Protein 4O1R (pdb70)

Sequence (142 aa):
SGGGGALAGDSLVTLVDSGLQVPIKELVGKSGFAVWALNEATMQLEKAIVSNAFSTGIKPLFTLTTRLLGRKIRATGNHKFLTINGWKRLDELTPKEHLALPRNSGSDIYWDEIVSITYSGEEEVFDLTVPGLHNFVANNIIVHHN

InterPro domains:
  IPR003586 Hint domain C-terminal [SM00305] (778-823)
  IPR003587 Hint domain N-terminal [SM00306] (387-485)
  IPR004042 Intein DOD homing endonuclease, central region [PS50819] (502-651)
  IPR004860 Homing endonuclease, LAGLIDADG domain [PF14528] (602-683)
  IPR006141 Intein N-terminal splicing region [PS50817] (389-465)
  IPR006141 Intein N-terminal splicing region [TIGR01445] (389-465)
  IPR006142 Intein [PR00379] (452-465)
  IPR006142 Intein [PR00379] (499-511)
  IPR006142 Intein [PR00379] (605-617)
  IPR006142 Intein [PR00379] (638-653)
  IPR006142 Intein [PR00379] (794-811)
  IPR006142 Intein [PR00379] (812-821)
  IPR007692 DNA helicase, DnaB type [TIGR00665] (15-875)
  IPR007693 DNA helicase, DnaB-like, N-terminal [PF00772] (16-117)
  IPR007694 DNA helicase, DnaB-like, C-terminal [PF03796] (190-394)
  IPR007694 DNA helicase, DnaB-like, C-terminal [PF03796] (818-873)
  IPR007694 DNA helicase, DnaB-like, C-terminal [PS51199] (184-388)
  IPR007694 DNA helicase, DnaB-like, C-terminal [PS51199] (818-876)
  IPR007694 DNA helicase, DnaB-like, C-terminal [cd00984] (190-388)
  IPR016136 DNA helicase DnaB, N-terminal/DNA primase DnaG, C-terminal [G3DSA:1.10.860.10] (11-169)

Solvent-accessible surface area: 6867 Å² total; per-residue (Å²): 117,46,3,4,0,1,6,90,1,65,0,39,40,21,142,82,42,110,115,13,27,0,94,108,12,68,67,122,71,59,36,26,0,76,0,1,28,86,100,76,58,59,24,66,132,8,94,0,52,72,2,46,45,44,30,125,84,60,0,55,22,0,25,2,141,124,49,29,114,2,49,0,10,10,54,1,88,0,6,5,125,130,29,54,65,98,2,70,111,17,74,110,144,29,69,0,0,0,5,123,140,94,68,43,67,21,27,74,3,26,1,82,45,58,77,121,42,23,112,70,82,0,15,4,0,48,0,72,62,51,85,2,0,16,0,45,63,0,0,0,42,44

Nearest PDB structures (foldseek):
  4o1r-assembly1_A  TM=1.007E+00  e=1.111E-26  Nostoc punctiforme PCC 73102
  6fre-assembly1_A  TM=9.734E-01  e=2.935E-19  Synechocystis sp. PCC 6803 substr. Kazusa
  3ifj-assembly1_A  TM=9.290E-01  e=5.034E-11  Mycobacterium tuberculosis
  2in9-assembly1_A  TM=9.333E-01  e=6.482E-11  Mycobacterium tuberculosis
  3igd-assembly1_A-2  TM=9.312E-01  e=2.074E-10  Mycobacterium tuberculosis

CATH classification: 2.170.16.10

B-factor: mean 22.41, std 13.01, range [10.02, 100.64]

Foldseek 3Di:
DQWFFDQQWWWAFPPVRDTDRLVVCAPPFQTWTWAADPVVQWIDTFTWGGKDWPFKAWWKWWAWPVGQITIIHQRWWFAFPVGIDGNVPDDFQGWTWFDDPDGTHTDTTGIHDIGTDGMDTTMDIAGPPRQWGAISRGIIGD

Organism: Nostoc punctiforme (strain ATCC 29133 / PCC 73102) (NCBI:txid63737)

Radius of gyration: 13.69 Å; Cα contacts (8 Å, |Δi|>4): 403; chains: 1; bounding box: 33×34×32 Å

Secondary structure (DSSP, 8-state):
----EETT-EEE-TTT--EEEGGGGTT--SEEEEEEETTTTEEEEEEE-EEEEEEEEEEEEEEETT--EEEE-TT-EEEETTEEEEGGG--TT-EEEEE-SSSS-EEEEEEEEEEEEEEEEEEEEE-TTTSEEEETTEEEE-

Structure (mmCIF, N/CA/C/O backbone):
data_4O1R
#
_entry.id   4O1R
#
_cell.length_a   61.054
_cell.length_b   61.054
_cell.length_c   122.179
_cell.angle_alpha   90.00
_cell.angle_beta   90.00
_cell.angle_gamma   90.00
#
_symmetry.space_group_name_H-M   'P 43 2 2'
#
loop_
_entity.id
_entity.type
_entity.pdbx_description
1 polymer 'Replicative DNA helicase'
2 non-polymer 'SODIUM ION'
3 non-polymer 'CHLORIDE ION'
4 non-polymer GLYCEROL
5 water water
#
loop_
_atom_site.group_PDB
_atom_site.id
_atom_site.type_symbol
_atom_site.label_atom_id
_atom_site.label_alt_id
_atom_site.label_comp_id
_atom_site.label_asym_id
_atom_site.label_entity_id
_atom_site.label_seq_id
_atom_site.pdbx_PDB_ins_code
_atom_site.Cartn_x
_atom_site.Cartn_y
_atom_site.Cartn_z
_atom_site.occupancy
_atom_site.B_iso_or_equiv
_atom_site.auth_seq_id
_atom_site.auth_comp_id
_atom_site.auth_asym_id
_atom_site.auth_atom_id
_atom_site.pdbx_PDB_model_num
ATOM 1 N N . SER A 1 1 ? 22.792 -21.950 -4.973 1.00 34.62 -2 SER A N 1
ATOM 2 C CA . SER A 1 1 ? 24.139 -21.930 -4.322 1.00 33.84 -2 SER A CA 1
ATOM 3 C C . SER A 1 1 ? 24.022 -21.730 -2.804 1.00 31.27 -2 SER A C 1
ATOM 4 O O . SER A 1 1 ? 23.020 -21.201 -2.311 1.00 31.88 -2 SER A O 1
ATOM 7 N N A GLY A 1 2 ? 25.079 -22.102 -2.090 0.47 29.76 -1 GLY A N 1
ATOM 8 N N B GLY A 1 2 ? 25.018 -22.205 -2.058 0.53 28.61 -1 GLY A N 1
ATOM 9 C CA A GLY A 1 2 ? 24.998 -22.266 -0.656 0.47 26.34 -1 GLY A CA 1
ATOM 10 C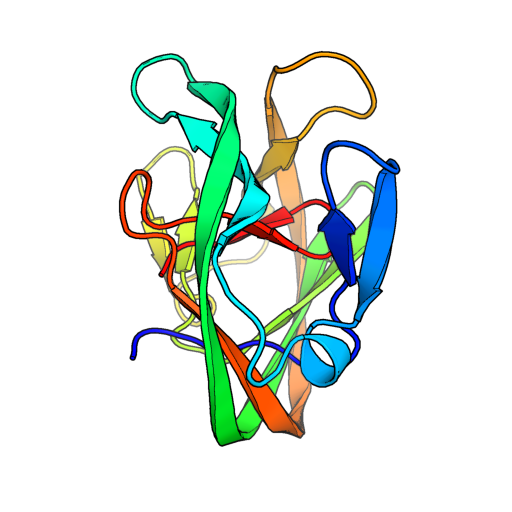 CA B GLY A 1 2 ? 25.026 -22.061 -0.601 0.53 24.21 -1 GLY A CA 1
ATOM 11 C C A GLY A 1 2 ? 24.326 -23.607 -0.476 0.47 23.70 -1 GLY A C 1
ATOM 12 C C B GLY A 1 2 ? 24.402 -23.197 0.196 0.53 20.59 -1 GLY A C 1
ATOM 13 O O A GLY A 1 2 ? 24.396 -24.464 -1.359 0.47 23.92 -1 GLY A O 1
ATOM 14 O O B GLY A 1 2 ? 24.397 -23.166 1.425 0.53 21.45 -1 GLY A O 1
ATOM 15 N N A GLY A 1 3 ? 23.639 -23.788 0.637 0.47 20.73 0 GLY A N 1
ATOM 16 N N B GLY A 1 3 ? 23.888 -24.209 -0.495 0.53 17.14 0 GLY A N 1
ATOM 17 C CA A GLY A 1 3 ? 23.054 -25.086 0.908 0.47 16.96 0 GLY A CA 1
ATOM 18 C CA B GLY A 1 3 ? 23.274 -25.343 0.162 0.53 14.21 0 GLY A CA 1
ATOM 19 C C A GLY A 1 3 ? 21.664 -25.258 0.338 0.47 14.35 0 GLY A C 1
ATOM 20 C C B GLY A 1 3 ? 21.784 -25.428 -0.096 0.53 12.77 0 GLY A C 1
ATOM 21 O O A GLY A 1 3 ? 21.043 -24.305 -0.151 0.47 14.04 0 GLY A O 1
ATOM 22 O O B GLY A 1 3 ? 21.187 -24.547 -0.729 0.53 13.20 0 GLY A O 1
ATOM 23 N N . ALA A 1 4 ? 21.176 -26.490 0.410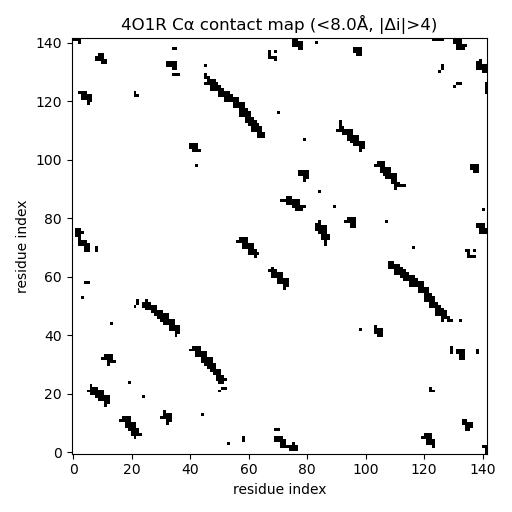 1.00 12.03 1 ALA A N 1
ATOM 24 C CA . ALA A 1 4 ? 19.793 -26.789 0.063 1.00 11.12 1 ALA A CA 1
ATOM 25 C C . ALA A 1 4 ? 19.155 -27.679 1.119 1.00 11.25 1 ALA A C 1
ATOM 26 O O . ALA A 1 4 ? 19.812 -28.088 2.091 1.00 11.67 1 ALA A O 1
ATOM 28 N N . LEU A 1 5 ? 17.872 -27.955 0.931 1.00 10.93 2 LEU A N 1
ATOM 29 C CA . LEU A 1 5 ? 17.039 -28.636 1.925 1.00 10.96 2 LEU A CA 1
ATOM 30 C C . LEU A 1 5 ? 16.273 -29.782 1.328 1.00 10.99 2 LEU A C 1
ATOM 31 O O . LEU A 1 5 ? 15.932 -29.772 0.139 1.00 11.50 2 LEU A O 1
ATOM 36 N N . ALA A 1 6 ? 15.920 -30.745 2.170 1.00 11.33 3 ALA A N 1
ATOM 37 C CA . ALA A 1 6 ? 15.009 -31.814 1.731 1.00 11.85 3 ALA A CA 1
ATOM 38 C C . ALA A 1 6 ? 13.696 -31.211 1.228 1.00 12.31 3 ALA A C 1
ATOM 39 O O . ALA A 1 6 ? 13.232 -30.182 1.731 1.00 12.24 3 ALA A O 1
ATOM 41 N N . GLY A 1 7 ? 13.097 -31.871 0.242 1.00 12.45 4 GLY A N 1
ATOM 42 C CA . GLY A 1 7 ? 11.860 -31.378 -0.380 1.00 12.95 4 GLY A CA 1
ATOM 43 C C . GLY A 1 7 ? 10.658 -31.255 0.532 1.00 13.53 4 GLY A C 1
ATOM 44 O O . GLY A 1 7 ? 9.765 -30.432 0.268 1.00 13.94 4 GLY A O 1
ATOM 45 N N . ASP A 1 8 ? 10.641 -32.034 1.618 1.00 13.92 5 ASP A N 1
ATOM 46 C CA . ASP A 1 8 ? 9.525 -31.985 2.556 1.00 15.48 5 ASP A CA 1
ATOM 47 C C . ASP A 1 8 ? 9.683 -30.907 3.622 1.00 14.65 5 ASP A C 1
ATOM 48 O O . ASP A 1 8 ? 8.811 -30.745 4.469 1.00 15.43 5 ASP A O 1
ATOM 56 N N . SER A 1 9 ? 10.785 -30.162 3.572 1.00 13.43 6 SER A N 1
ATOM 57 C CA . SER A 1 9 ? 10.991 -29.046 4.501 1.00 12.75 6 SER A CA 1
ATOM 58 C C . SER A 1 9 ? 9.861 -28.032 4.352 1.00 12.65 6 SER A C 1
ATOM 59 O O . SER A 1 9 ? 9.548 -27.626 3.243 1.00 13.87 6 SER A O 1
ATOM 62 N N . LEU A 1 10 ? 9.266 -27.618 5.463 1.00 13.30 7 LEU A N 1
ATOM 63 C CA . LEU A 1 10 ? 8.084 -26.757 5.414 1.00 13.50 7 LEU A CA 1
ATOM 64 C C . LEU A 1 10 ? 8.428 -25.288 5.533 1.00 14.29 7 LEU A C 1
ATOM 65 O O . LEU A 1 10 ? 9.144 -24.878 6.455 1.00 14.84 7 LEU A O 1
ATOM 70 N N . VAL A 1 11 ? 7.914 -24.489 4.605 1.00 14.23 8 VAL A N 1
ATOM 71 C CA . VAL A 1 11 ? 8.000 -23.043 4.722 1.00 14.96 8 VAL A CA 1
ATOM 72 C C . VAL A 1 11 ? 6.592 -22.481 4.896 1.00 15.13 8 VAL A C 1
ATOM 73 O O . VAL A 1 11 ? 5.629 -23.049 4.381 1.00 16.14 8 VAL A O 1
ATOM 80 N N . THR A 1 12 ? 6.469 -21.377 5.620 1.00 16.31 9 THR A N 1
ATOM 81 C CA . THR A 1 12 ? 5.149 -20.787 5.879 1.00 17.45 9 THR A CA 1
ATOM 82 C C . THR A 1 12 ? 4.866 -19.627 4.951 1.00 17.85 9 THR A C 1
ATOM 83 O O . THR A 1 12 ? 5.619 -18.647 4.930 1.00 19.38 9 THR A O 1
ATOM 87 N N . LEU A 1 13 ? 3.784 -19.735 4.185 1.00 18.21 10 LEU A N 1
ATOM 88 C CA . LEU A 1 13 ? 3.302 -18.622 3.374 1.00 18.97 10 LEU A CA 1
ATOM 89 C C . LEU A 1 13 ? 2.656 -17.624 4.331 1.00 20.37 10 LEU A C 1
ATOM 90 O O . LEU A 1 13 ? 1.743 -17.972 5.084 1.00 21.47 10 LEU A O 1
ATOM 95 N N . VAL A 1 14 ? 3.141 -16.389 4.330 1.00 20.54 11 VAL A N 1
ATOM 96 C CA . VAL A 1 14 ? 2.785 -15.440 5.386 1.00 22.04 11 VAL A CA 1
ATOM 97 C C . VAL A 1 14 ? 1.274 -15.185 5.532 1.00 22.98 11 VAL A C 1
ATOM 98 O O . VAL A 1 14 ? 0.738 -15.270 6.639 1.00 23.26 11 VAL A O 1
ATOM 102 N N . ASP A 1 15 ? 0.590 -14.902 4.435 1.00 24.05 12 ASP A N 1
ATOM 103 C CA . ASP A 1 15 ? -0.801 -14.474 4.569 1.00 24.87 12 ASP A CA 1
ATOM 104 C C . ASP A 1 15 ? -1.727 -15.601 4.968 1.00 23.81 12 ASP A C 1
ATOM 105 O O . ASP A 1 15 ? -2.552 -15.449 5.878 1.00 24.17 12 ASP A O 1
ATOM 110 N N . SER A 1 16 ? -1.599 -16.742 4.309 1.00 20.96 13 SER A N 1
ATOM 111 C CA . SER A 1 16 ? -2.457 -17.856 4.673 1.00 19.65 13 SER A CA 1
ATOM 112 C C . SER A 1 16 ? -1.983 -18.526 5.950 1.00 19.02 13 SER A C 1
ATOM 113 O O . SER A 1 16 ? -2.780 -19.130 6.644 1.00 19.20 13 SER A O 1
ATOM 116 N N . GLY A 1 17 ? -0.692 -18.419 6.255 1.00 17.95 14 GLY A N 1
ATOM 117 C CA . GLY A 1 17 ? -0.113 -19.187 7.365 1.00 17.48 14 GLY A CA 1
ATOM 118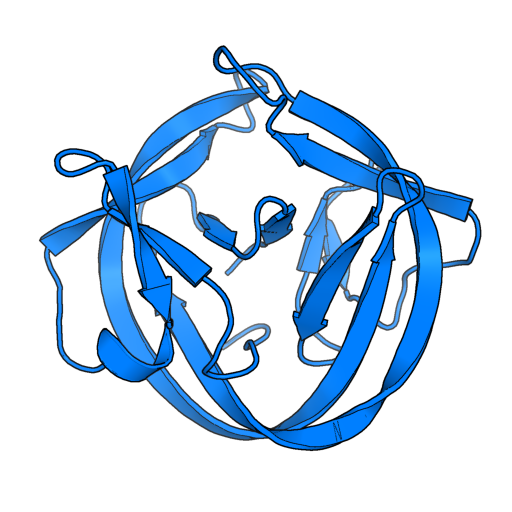 C C . GLY A 1 17 ? 0.016 -20.660 7.028 1.00 17.41 14 GLY A C 1
ATOM 119 O O . GLY A 1 17 ? 0.254 -21.492 7.899 1.00 18.60 14 GLY A O 1
ATOM 120 N N . LEU A 1 18 ? -0.131 -21.002 5.754 1.00 16.92 15 LEU A N 1
ATOM 121 C CA . LEU A 1 18 ? -0.054 -22.387 5.336 1.00 16.88 15 LEU A CA 1
ATOM 122 C C . LEU A 1 18 ? 1.403 -22.836 5.274 1.00 16.79 15 LEU A C 1
ATOM 123 O O . LEU A 1 18 ? 2.244 -22.146 4.697 1.00 16.67 15 LEU A O 1
ATOM 128 N N . GLN A 1 19 ? 1.686 -23.988 5.880 1.00 16.58 16 GLN A N 1
ATOM 129 C CA . GLN A 1 19 ? 3.019 -24.593 5.841 1.00 17.08 16 GLN A CA 1
ATOM 130 C C . GLN A 1 19 ? 3.076 -25.497 4.622 1.00 16.54 16 GLN A C 1
ATOM 131 O O . GLN A 1 19 ? 2.246 -26.405 4.479 1.00 18.54 16 GLN A O 1
ATOM 137 N N . VAL A 1 20 ? 4.015 -25.214 3.721 1.00 15.07 17 VAL A N 1
ATOM 138 C CA . VAL A 1 20 ? 4.085 -25.881 2.421 1.00 14.65 17 VAL A CA 1
ATOM 139 C C . VAL A 1 20 ? 5.465 -26.525 2.231 1.00 14.31 17 VAL A C 1
ATOM 140 O O . VAL A 1 20 ? 6.481 -25.892 2.524 1.00 14.39 17 VAL A O 1
ATOM 147 N N . PRO A 1 21 ? 5.509 -27.778 1.737 1.00 13.71 18 PRO A N 1
ATOM 148 C CA . PRO A 1 21 ?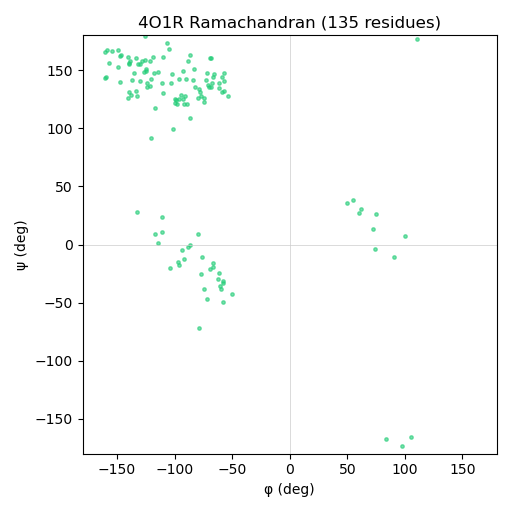 6.813 -28.374 1.416 1.00 14.01 18 PRO A CA 1
ATOM 149 C C . PRO A 1 21 ? 7.515 -27.564 0.329 1.00 13.42 18 PRO A C 1
ATOM 150 O O . PRO A 1 21 ? 6.918 -27.187 -0.693 1.00 13.85 18 PRO A O 1
ATOM 154 N N . ILE A 1 22 ? 8.799 -27.307 0.531 1.00 13.45 19 ILE A N 1
ATOM 155 C CA . ILE A 1 22 ? 9.545 -26.474 -0.387 1.00 13.09 19 ILE A CA 1
ATOM 156 C C . ILE A 1 22 ? 9.516 -27.031 -1.830 1.00 13.14 19 ILE A C 1
ATOM 157 O O . ILE A 1 22 ? 9.488 -26.261 -2.801 1.00 13.50 19 ILE A O 1
ATOM 162 N N . LYS A 1 23 ? 9.473 -28.357 -1.970 1.00 12.87 20 LYS A N 1
ATOM 163 C CA . LYS A 1 23 ? 9.430 -28.952 -3.315 1.00 13.78 20 LYS A CA 1
ATOM 164 C C . LYS A 1 23 ? 8.214 -28.440 -4.110 1.00 14.00 20 LYS A C 1
ATOM 165 O O . LYS A 1 23 ? 8.281 -28.308 -5.331 1.00 15.26 20 LYS A O 1
ATOM 175 N N . GLU A 1 24 ? 7.122 -28.130 -3.416 1.00 14.29 21 GLU A N 1
ATOM 176 C CA . GLU A 1 24 ? 5.889 -27.693 -4.086 1.00 15.24 21 GLU A CA 1
ATOM 177 C C . GLU A 1 24 ? 5.953 -26.245 -4.572 1.00 14.76 21 GLU A C 1
ATOM 178 O O . GLU A 1 24 ? 5.095 -25.804 -5.348 1.00 15.98 21 GLU A O 1
ATOM 184 N N . LEU A 1 25 ? 6.978 -25.509 -4.146 1.00 14.68 22 LEU A N 1
ATOM 185 C CA . LEU A 1 25 ? 7.104 -24.102 -4.523 1.00 14.69 22 LEU A CA 1
ATOM 186 C C . LEU A 1 25 ? 7.969 -23.875 -5.755 1.00 14.70 22 LEU A C 1
ATOM 187 O O . LEU A 1 25 ? 8.088 -22.745 -6.221 1.00 14.48 22 LEU A O 1
ATOM 192 N N . VAL A 1 26 ? 8.580 -24.939 -6.275 1.00 14.84 23 VAL A N 1
ATOM 193 C CA . VAL A 1 26 ? 9.476 -24.799 -7.435 1.00 16.06 23 VAL A CA 1
ATOM 194 C C . VAL A 1 26 ? 8.763 -24.069 -8.572 1.00 16.67 23 VAL A C 1
ATOM 195 O O . VAL A 1 26 ? 7.644 -24.426 -8.940 1.00 17.18 23 VAL A O 1
ATOM 201 N N . GLY A 1 27 ? 9.407 -23.024 -9.085 1.00 17.48 24 GLY A N 1
ATOM 202 C CA . GLY A 1 27 ? 8.863 -22.269 -10.202 1.00 18.57 24 GLY A CA 1
ATOM 203 C C . GLY A 1 27 ? 7.982 -21.100 -9.802 1.00 19.13 24 GLY A C 1
ATOM 204 O O . GLY A 1 27 ? 7.620 -20.284 -10.655 1.00 20.79 24 GLY A O 1
ATOM 205 N N . LYS A 1 28 ? 7.621 -21.025 -8.521 1.00 18.36 25 LYS A N 1
ATOM 206 C CA . LYS A 1 28 ? 6.805 -19.917 -8.013 1.00 18.41 25 LYS A CA 1
ATOM 207 C C . LYS A 1 28 ? 7.708 -18.765 -7.587 1.00 18.19 25 LYS A C 1
ATOM 208 O O . LYS A 1 28 ? 8.897 -18.960 -7.296 1.00 18.17 25 LYS A O 1
ATOM 214 N N . SER A 1 29 ? 7.157 -17.558 -7.541 1.00 19.04 26 SER A N 1
ATOM 215 C CA . SER A 1 29 ? 7.938 -16.390 -7.127 1.00 19.70 26 SER A CA 1
ATOM 216 C C . SER A 1 29 ? 7.020 -15.261 -6.706 1.00 19.49 26 SER A C 1
ATOM 217 O O . SER A 1 29 ? 5.821 -15.291 -6.992 1.00 19.43 26 SER A O 1
ATOM 220 N N . GLY A 1 30 ? 7.586 -14.263 -6.036 1.00 19.61 27 GLY A N 1
ATOM 221 C CA . GLY A 1 30 ? 6.835 -13.072 -5.661 1.00 20.04 27 GLY A CA 1
ATOM 222 C C . GLY A 1 30 ? 5.892 -13.301 -4.501 1.00 20.32 27 GLY A C 1
ATOM 223 O O . GLY A 1 30 ? 4.875 -12.617 -4.367 1.00 22.18 27 GLY A O 1
ATOM 224 N N . PHE A 1 31 ? 6.219 -14.271 -3.660 1.00 19.27 28 PHE A N 1
ATOM 225 C CA . PHE A 1 31 ? 5.407 -14.567 -2.484 1.00 18.11 28 PHE A CA 1
ATOM 226 C C . PHE A 1 31 ? 6.244 -14.438 -1.228 1.00 17.34 28 PHE A C 1
ATOM 227 O O . PHE A 1 31 ? 7.458 -14.527 -1.283 1.00 16.67 28 PHE A O 1
ATOM 235 N N . ALA A 1 32 ? 5.579 -14.233 -0.098 1.00 17.07 29 ALA A N 1
ATOM 236 C CA . ALA A 1 32 ? 6.262 -13.969 1.169 1.00 16.60 29 ALA A CA 1
ATOM 237 C C . ALA A 1 32 ? 6.314 -15.158 2.113 1.00 16.21 29 ALA A C 1
ATOM 238 O O . ALA A 1 32 ? 5.334 -15.912 2.264 1.00 16.42 29 ALA A O 1
ATOM 240 N N . VAL A 1 33 ? 7.480 -15.304 2.739 1.00 15.83 30 VAL A N 1
ATOM 241 C CA . VAL A 1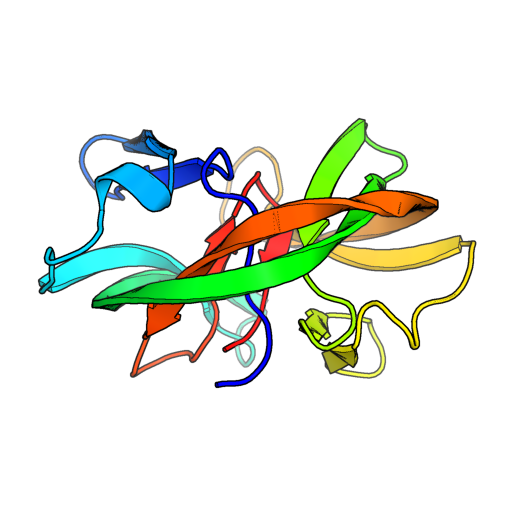 33 ? 7.725 -16.266 3.811 1.00 16.12 30 VAL A CA 1
ATOM 242 C C . VAL A 1 33 ? 8.276 -15.492 5.015 1.00 16.09 30 VAL A C 1
ATOM 243 O O . VAL A 1 33 ? 8.438 -14.271 4.947 1.00 16.80 30 VAL A O 1
ATOM 247 N N . TRP A 1 34 ? 8.554 -16.188 6.114 1.00 16.93 31 TRP A N 1
ATOM 248 C CA . TRP A 1 34 ? 9.193 -15.541 7.261 1.00 17.16 31 TRP A CA 1
ATOM 249 C C . TRP A 1 34 ? 10.707 -15.630 7.170 1.00 16.24 31 TRP A C 1
ATOM 250 O O . TRP A 1 34 ? 11.250 -16.639 6.725 1.00 16.10 31 TRP A O 1
ATOM 261 N N . ALA A 1 35 ? 11.371 -14.562 7.595 1.00 16.01 32 ALA A N 1
ATOM 262 C CA . ALA A 1 35 ? 12.833 -14.497 7.611 1.00 16.56 32 ALA A CA 1
ATOM 263 C C . ALA A 1 35 ? 13.301 -13.656 8.778 1.00 17.14 32 ALA A C 1
ATOM 264 O O . ALA A 1 35 ? 12.551 -12.860 9.340 1.00 18.55 32 ALA A O 1
ATOM 266 N N . LEU A 1 36 ? 14.564 -13.818 9.128 1.00 17.05 33 LEU A N 1
ATOM 267 C CA . LEU A 1 36 ? 15.132 -13.054 10.217 1.00 17.20 33 LEU A CA 1
ATOM 268 C C . LEU A 1 36 ? 15.761 -11.758 9.717 1.00 17.99 33 LEU A C 1
ATOM 269 O O . LEU A 1 36 ? 16.574 -11.771 8.793 1.00 18.55 33 LEU A O 1
ATOM 274 N N . ASN A 1 37 ? 15.368 -10.645 10.324 1.00 19.60 34 ASN A N 1
ATOM 275 C CA . ASN A 1 37 ? 16.131 -9.408 10.184 1.00 21.30 34 ASN A CA 1
ATOM 276 C C . ASN A 1 37 ? 17.222 -9.423 11.256 1.00 22.64 34 ASN A C 1
ATOM 277 O O . ASN A 1 37 ? 16.931 -9.303 12.434 1.00 22.38 34 ASN A O 1
ATOM 282 N N . GLU A 1 38 ? 18.473 -9.599 10.840 1.00 24.48 35 GLU A N 1
ATOM 283 C CA . GLU A 1 38 ? 19.580 -9.759 11.783 1.00 26.90 35 GLU A CA 1
ATOM 284 C C . GLU A 1 38 ? 19.931 -8.502 12.573 1.00 28.12 35 GLU A C 1
ATOM 285 O O . GLU A 1 38 ? 20.553 -8.584 13.634 1.00 28.52 35 GLU A O 1
ATOM 291 N N . ALA A 1 39 ? 19.535 -7.344 12.057 1.00 29.10 36 ALA A N 1
ATOM 292 C CA . ALA A 1 39 ? 19.792 -6.078 12.746 1.00 30.20 36 ALA A CA 1
ATOM 293 C C . ALA A 1 39 ? 18.865 -5.899 13.947 1.00 30.50 36 ALA A C 1
ATOM 294 O O . ALA A 1 39 ? 19.287 -5.398 14.991 1.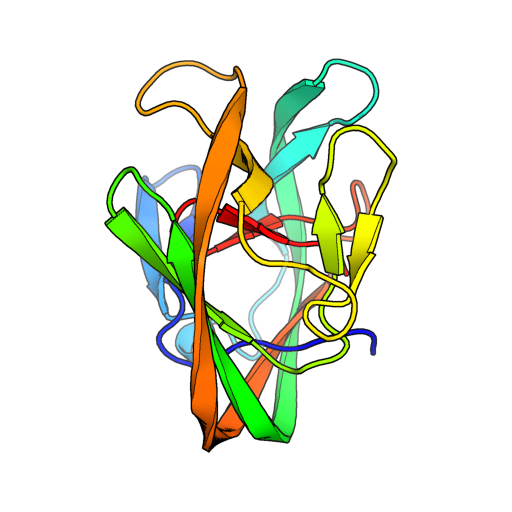00 31.78 36 ALA A O 1
ATOM 296 N N . THR A 1 40 ? 17.607 -6.313 13.799 1.00 30.29 37 THR A N 1
ATOM 297 C CA . THR A 1 40 ? 16.622 -6.203 14.877 1.00 29.70 37 THR A CA 1
ATOM 298 C C . THR A 1 40 ? 16.490 -7.511 15.652 1.00 29.09 37 THR A C 1
ATOM 299 O O . THR A 1 40 ? 15.922 -7.540 16.746 1.00 29.34 37 THR A O 1
ATOM 303 N N . MET A 1 41 ? 17.013 -8.594 15.071 1.00 27.91 38 MET A N 1
ATOM 304 C CA . MET A 1 41 ? 16.811 -9.952 15.582 1.00 26.91 38 MET A CA 1
ATOM 305 C C . MET A 1 41 ? 15.324 -10.291 15.732 1.00 26.59 38 MET A C 1
ATOM 306 O O . MET A 1 41 ? 14.907 -10.963 16.671 1.00 27.28 38 MET A O 1
ATOM 311 N N . GLN A 1 42 ? 14.536 -9.818 14.769 1.00 25.44 39 GLN A N 1
ATOM 312 C CA . GLN A 1 42 ? 13.103 -10.067 14.738 1.00 25.21 39 GLN A CA 1
ATOM 313 C C . GLN A 1 42 ? 12.737 -10.688 13.406 1.00 23.80 39 GLN A C 1
ATOM 314 O O . GLN A 1 42 ? 13.373 -10.405 12.385 1.00 23.30 39 GLN A O 1
ATOM 320 N N . LEU A 1 43 ? 11.708 -11.528 13.422 1.00 23.04 40 LEU A N 1
ATOM 321 C CA . LEU A 1 43 ? 11.172 -12.097 12.191 1.00 22.58 40 LEU A CA 1
ATOM 322 C C . LEU A 1 43 ? 10.396 -11.049 11.391 1.00 21.69 40 LEU A C 1
ATOM 323 O O . LEU A 1 43 ? 9.697 -10.202 11.960 1.00 22.33 40 LEU A O 1
ATOM 328 N N . GLU A 1 44 ? 10.540 -11.118 10.069 1.00 20.43 41 GLU A N 1
ATOM 329 C CA . GLU A 1 44 ? 9.872 -10.208 9.135 1.00 20.57 41 GLU A CA 1
ATOM 330 C C . GLU A 1 44 ? 9.395 -10.980 7.925 1.00 20.05 41 GLU A C 1
ATOM 331 O O . GLU A 1 44 ? 9.937 -12.032 7.594 1.00 19.42 41 GLU A O 1
ATOM 337 N N . LYS A 1 45 ? 8.372 -10.451 7.268 1.00 19.93 42 LYS A N 1
ATOM 338 C CA . LYS A 1 45 ? 7.912 -10.980 5.987 1.00 20.28 42 LYS A CA 1
ATOM 339 C C . LYS A 1 45 ? 8.969 -10.698 4.921 1.00 19.69 42 LYS A C 1
ATOM 340 O O . LYS A 1 45 ? 9.507 -9.590 4.849 1.00 21.05 42 LYS A O 1
ATOM 346 N N . ALA A 1 46 ? 9.249 -11.702 4.095 1.00 18.35 43 ALA A N 1
ATOM 347 C CA . ALA A 1 46 ? 10.309 -11.623 3.093 1.00 18.18 43 ALA A CA 1
ATOM 348 C C . ALA A 1 46 ? 9.884 -12.263 1.777 1.00 17.52 43 ALA A C 1
ATOM 349 O O . ALA A 1 46 ? 9.401 -13.394 1.754 1.00 17.31 43 ALA A O 1
ATOM 351 N N . ILE A 1 47 ? 10.099 -11.550 0.680 1.00 17.12 44 ILE A N 1
ATOM 352 C CA . ILE A 1 47 ? 9.729 -12.036 -0.648 1.00 17.47 44 ILE A CA 1
ATOM 353 C C . ILE A 1 47 ? 10.731 -13.054 -1.205 1.00 16.80 44 ILE A C 1
ATOM 354 O O . ILE A 1 47 ? 11.953 -12.863 -1.149 1.00 17.81 44 ILE A O 1
ATOM 359 N N . VAL A 1 48 ? 10.194 -14.139 -1.743 1.00 15.93 45 VAL A N 1
ATOM 360 C CA . VAL A 1 48 ? 10.970 -15.162 -2.418 1.00 15.58 45 VAL A CA 1
ATOM 361 C C . VAL A 1 48 ? 10.933 -14.897 -3.919 1.00 16.49 45 VAL A C 1
ATOM 362 O O . VAL A 1 48 ? 9.854 -14.784 -4.501 1.00 16.81 45 VAL A O 1
ATOM 366 N N . SER A 1 49 ? 12.113 -14.791 -4.531 1.00 17.26 46 SER A N 1
ATOM 367 C CA . SER A 1 49 ? 12.225 -14.512 -5.964 1.00 18.52 46 SER A CA 1
ATOM 368 C C . SER A 1 49 ? 12.399 -15.748 -6.846 1.00 19.01 46 SER A C 1
ATOM 369 O O . SER A 1 49 ? 12.218 -15.676 -8.061 1.00 20.43 46 SER A O 1
ATOM 372 N N . ASN A 1 50 ? 12.782 -16.870 -6.244 1.00 18.44 47 ASN A N 1
ATOM 373 C CA . ASN A 1 50 ? 13.069 -18.091 -7.001 1.00 19.05 47 ASN A CA 1
ATOM 374 C C . ASN A 1 50 ? 12.990 -19.276 -6.051 1.00 17.58 47 ASN A C 1
ATOM 375 O O . ASN A 1 50 ? 13.407 -19.163 -4.900 1.00 16.96 47 ASN A O 1
ATOM 380 N N . ALA A 1 51 ? 12.478 -20.398 -6.546 1.00 16.25 48 ALA A N 1
ATOM 381 C CA . ALA A 1 51 ? 12.440 -21.664 -5.804 1.00 14.87 48 ALA A CA 1
ATOM 382 C C . ALA A 1 51 ? 12.824 -22.753 -6.783 1.00 14.63 48 ALA A C 1
ATOM 383 O O . ALA A 1 51 ? 12.259 -22.826 -7.871 1.00 14.40 48 ALA A O 1
ATOM 385 N N . PHE A 1 52 ? 13.793 -23.594 -6.408 1.00 14.16 49 PHE A N 1
ATOM 386 C CA . PHE A 1 52 ? 14.432 -24.459 -7.401 1.00 14.80 49 PHE A CA 1
ATOM 387 C C . PHE A 1 52 ? 15.075 -25.684 -6.769 1.00 14.04 49 PHE A C 1
ATOM 388 O O . PHE A 1 52 ? 15.449 -25.671 -5.594 1.00 14.50 49 PHE A O 1
ATOM 396 N N . SER A 1 53 ? 15.223 -26.720 -7.585 1.00 14.19 50 SER A N 1
ATOM 397 C CA . SER A 1 53 ? 16.002 -27.905 -7.261 1.00 13.95 50 SER A CA 1
ATOM 398 C C . SER A 1 53 ? 17.460 -27.654 -7.575 1.00 13.98 50 SER A C 1
ATOM 399 O O . SER A 1 53 ? 17.794 -27.028 -8.587 1.00 15.30 50 SER A O 1
ATOM 402 N N . THR A 1 54 ? 18.343 -28.166 -6.727 1.00 13.28 51 THR A N 1
ATOM 403 C CA . THR A 1 54 ? 19.765 -28.118 -7.054 1.00 14.18 51 THR A CA 1
ATOM 404 C C . THR A 1 54 ? 20.334 -29.506 -7.350 1.00 14.16 51 THR A C 1
ATOM 405 O O . THR A 1 54 ? 21.552 -29.665 -7.468 1.00 15.80 51 THR A O 1
ATOM 409 N N . GLY A 1 55 ? 19.462 -30.498 -7.498 1.00 13.25 52 GLY A N 1
ATOM 410 C CA . GLY A 1 55 ? 19.903 -31.862 -7.819 1.00 13.42 52 GLY A CA 1
ATOM 411 C C . GLY A 1 55 ? 19.811 -32.777 -6.615 1.00 12.40 52 GLY A C 1
ATOM 412 O O . GLY A 1 55 ? 19.154 -32.444 -5.623 1.00 13.48 52 GLY A O 1
ATOM 413 N N . ILE A 1 56 ? 20.461 -33.932 -6.715 1.00 11.77 53 ILE A N 1
ATOM 414 C CA . ILE A 1 56 ? 20.479 -34.918 -5.650 1.00 12.04 53 ILE A CA 1
ATOM 415 C C . ILE A 1 56 ? 21.773 -34.764 -4.876 1.00 11.45 53 ILE A C 1
ATOM 416 O O . ILE A 1 56 ? 22.857 -34.795 -5.467 1.00 12.77 53 ILE A O 1
ATOM 421 N N . LYS A 1 57 ? 21.661 -34.560 -3.562 1.00 11.39 54 LYS A N 1
ATOM 422 C CA . LYS A 1 57 ? 22.820 -34.283 -2.717 1.00 12.03 54 LYS A CA 1
ATOM 423 C C . LYS A 1 57 ? 22.688 -35.007 -1.384 1.00 11.74 54 LYS A C 1
ATOM 424 O O . LYS A 1 57 ? 21.584 -35.385 -0.982 1.00 11.48 54 LYS A O 1
ATOM 434 N N . PRO A 1 58 ? 23.811 -35.179 -0.668 1.00 11.82 55 PRO A N 1
ATOM 435 C CA . PRO A 1 58 ? 23.771 -35.761 0.679 1.00 11.65 55 PRO A CA 1
ATOM 436 C C . PRO A 1 58 ? 23.086 -34.842 1.684 1.00 11.57 55 PRO A C 1
ATOM 437 O O . PRO A 1 58 ? 23.267 -33.620 1.653 1.00 12.27 55 PRO A O 1
ATOM 441 N N . LEU A 1 59 ? 22.282 -35.444 2.548 1.00 11.67 56 LEU A N 1
ATOM 442 C CA . LEU A 1 59 ? 21.537 -34.732 3.577 1.00 11.78 56 LEU A CA 1
ATOM 443 C C . LEU A 1 59 ? 21.950 -35.174 4.962 1.00 11.53 56 LEU A C 1
ATOM 444 O O . LEU A 1 59 ? 22.262 -36.357 5.177 1.00 12.07 56 LEU A O 1
ATOM 449 N N . PHE A 1 60 ? 21.879 -34.220 5.893 1.00 10.98 57 PHE A N 1
ATOM 450 C CA . PHE A 1 60 ? 22.071 -34.489 7.319 1.00 10.85 57 PHE A CA 1
ATOM 451 C C . PHE A 1 60 ? 20.824 -34.051 8.060 1.00 10.90 57 PHE A C 1
ATOM 452 O O . PHE A 1 60 ? 20.289 -32.982 7.781 1.00 11.69 57 PHE A O 1
ATOM 460 N N . THR A 1 61 ? 20.375 -34.879 9.001 1.00 11.04 58 THR A N 1
ATOM 461 C CA . THR A 1 61 ? 19.253 -34.531 9.878 1.00 11.37 58 THR A CA 1
ATOM 462 C C . THR A 1 61 ? 19.795 -33.883 11.136 1.00 11.05 58 THR A C 1
ATOM 463 O O . THR A 1 61 ? 20.609 -34.481 11.859 1.00 11.40 58 THR A O 1
ATOM 467 N N . LEU A 1 62 ? 19.359 -32.656 11.378 1.00 10.73 59 LEU A N 1
ATOM 468 C CA . LEU A 1 62 ? 19.739 -31.913 12.568 1.00 11.03 59 LEU A CA 1
ATOM 469 C C . LEU A 1 62 ? 18.518 -31.805 13.466 1.00 11.21 59 LEU A C 1
ATOM 470 O O . LEU A 1 62 ? 17.445 -31.445 12.988 1.00 11.82 59 LEU A O 1
ATOM 475 N N . THR A 1 63 ? 18.684 -32.138 14.747 1.00 10.97 60 THR A N 1
ATOM 476 C CA . THR A 1 63 ? 17.584 -32.083 15.714 1.00 11.32 60 THR A CA 1
ATOM 477 C C . THR A 1 63 ? 17.976 -31.203 16.884 1.00 11.10 60 THR A C 1
ATOM 478 O O . THR A 1 63 ? 19.119 -31.267 17.352 1.00 11.35 60 THR A O 1
ATOM 482 N N . THR A 1 64 ? 17.035 -30.391 17.360 1.00 11.28 61 THR A N 1
ATOM 483 C CA . THR A 1 64 ? 17.292 -29.517 18.501 1.00 12.26 61 THR A CA 1
ATOM 484 C C . THR A 1 64 ? 16.625 -30.061 19.767 1.00 12.55 61 THR A C 1
ATOM 485 O O . THR A 1 64 ? 15.765 -30.948 19.709 1.00 13.08 61 THR A O 1
ATOM 489 N N . ARG A 1 65 ? 16.992 -29.477 20.906 1.00 13.00 62 ARG A N 1
ATOM 490 C CA . ARG A 1 65 ? 16.491 -29.897 22.217 1.00 13.94 62 ARG A CA 1
ATOM 491 C C . ARG A 1 65 ? 14.970 -29.759 22.347 1.00 14.84 62 ARG A C 1
ATOM 492 O O . ARG A 1 65 ? 14.335 -30.600 22.987 1.00 16.16 62 ARG A O 1
ATOM 500 N N . LEU A 1 66 ? 14.394 -28.724 21.738 1.00 15.72 63 LEU A N 1
ATOM 501 C CA A LEU A 1 66 ? 12.941 -28.562 21.805 0.40 16.80 63 LEU A CA 1
ATOM 502 C CA B LEU A 1 66 ? 12.936 -28.519 21.732 0.60 16.54 63 LEU A CA 1
ATOM 503 C C . LEU A 1 66 ? 12.225 -29.465 20.787 1.00 16.87 63 LEU A C 1
ATOM 504 O O . LEU A 1 66 ? 10.986 -29.516 20.761 1.00 18.81 63 LEU A O 1
ATOM 513 N N . GLY A 1 67 ? 13.002 -30.189 19.983 1.00 16.14 64 GLY A N 1
ATOM 514 C CA . GLY A 1 67 ? 12.460 -31.199 19.079 1.00 16.26 64 GLY A CA 1
ATOM 515 C C . GLY A 1 67 ? 12.305 -30.764 17.640 1.00 15.77 64 GLY A C 1
ATOM 516 O O . GLY A 1 67 ? 11.749 -31.510 16.825 1.00 17.43 64 GLY A O 1
ATOM 517 N N . ARG A 1 68 ? 12.806 -29.583 17.292 1.00 14.71 65 ARG A N 1
ATOM 518 C CA . ARG A 1 68 ? 12.762 -29.146 15.897 1.00 14.55 65 ARG A CA 1
ATOM 519 C C . ARG A 1 68 ? 13.767 -29.952 15.092 1.00 13.50 65 ARG A C 1
ATOM 520 O O . ARG A 1 68 ? 14.780 -30.394 15.629 1.00 13.27 65 ARG A O 1
ATOM 528 N N . LYS A 1 69 ? 13.456 -30.196 13.827 1.00 12.96 66 LYS A N 1
ATOM 529 C CA . LYS A 1 69 ? 14.246 -31.119 13.020 1.00 13.33 66 LYS A CA 1
ATOM 530 C C . LYS A 1 69 ? 14.235 -30.632 11.587 1.00 12.54 66 LYS A C 1
ATOM 531 O O . LYS A 1 69 ? 13.195 -30.181 11.090 1.00 13.01 66 LYS A O 1
ATOM 541 N N . ILE A 1 70 ? 15.378 -30.731 10.919 1.00 11.71 67 ILE A N 1
ATOM 542 C CA . ILE A 1 70 ? 15.470 -30.353 9.518 1.00 12.24 67 ILE A CA 1
ATOM 543 C C . ILE A 1 70 ? 16.513 -31.219 8.846 1.00 11.64 67 ILE A C 1
ATOM 544 O O . ILE A 1 70 ? 17.444 -31.694 9.499 1.00 11.60 67 ILE A O 1
ATOM 549 N N . ARG A 1 71 ? 16.348 -31.421 7.543 1.00 11.41 68 ARG A N 1
ATOM 550 C CA . ARG A 1 71 ? 17.319 -32.174 6.743 1.00 11.46 68 ARG A CA 1
ATOM 551 C C . ARG A 1 71 ? 17.910 -31.246 5.707 1.00 10.82 68 ARG A C 1
ATOM 552 O O . ARG A 1 71 ?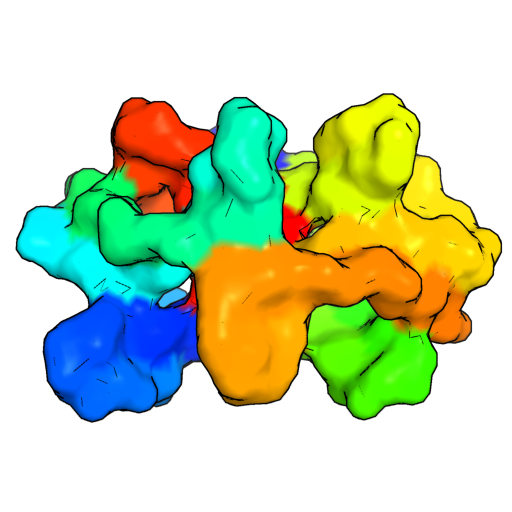 17.194 -30.721 4.854 1.00 11.37 68 ARG A O 1
ATOM 566 N N . ALA A 1 72 ? 19.225 -31.029 5.807 1.00 10.37 69 ALA A N 1
ATOM 567 C CA . ALA A 1 72 ? 19.917 -30.034 5.006 1.00 10.48 69 ALA A CA 1
ATOM 568 C C . ALA A 1 72 ? 21.250 -30.552 4.506 1.00 10.62 69 ALA A C 1
ATOM 569 O O . ALA A 1 72 ? 21.831 -31.476 5.074 1.00 10.81 69 ALA A O 1
ATOM 571 N N . THR A 1 73 ? 21.740 -29.943 3.438 1.00 10.09 70 THR A N 1
ATOM 572 C CA . THR A 1 73 ? 23.082 -30.284 2.967 1.00 10.02 70 THR A CA 1
ATOM 573 C C . THR A 1 73 ? 24.146 -29.811 3.964 1.00 10.11 70 THR A C 1
ATOM 574 O O . THR A 1 73 ? 23.899 -28.925 4.788 1.00 10.57 70 THR A O 1
ATOM 578 N N . GLY A 1 74 ? 25.335 -30.398 3.871 1.00 10.39 71 GLY A N 1
ATOM 579 C CA . GLY A 1 74 ? 26.406 -30.097 4.806 1.00 11.02 71 GLY A CA 1
ATOM 580 C C . GLY A 1 74 ? 26.847 -28.647 4.757 1.00 11.00 71 GLY A C 1
ATOM 581 O O . GLY A 1 74 ? 27.320 -28.107 5.755 1.00 11.81 71 GLY A O 1
ATOM 582 N N . ASN A 1 75 ? 26.725 -28.020 3.592 1.00 11.18 72 ASN A N 1
ATOM 583 C CA . ASN A 1 75 ? 27.119 -26.629 3.440 1.00 11.40 72 ASN A CA 1
ATOM 584 C C . ASN A 1 75 ? 26.019 -25.629 3.770 1.00 11.39 72 ASN A C 1
ATOM 585 O O . ASN A 1 75 ? 26.254 -24.428 3.690 1.00 13.02 72 ASN A O 1
ATOM 590 N N . HIS A 1 76 ? 24.818 -26.093 4.117 1.00 10.71 73 HIS A N 1
ATOM 591 C CA . HIS A 1 76 ? 23.780 -25.133 4.451 1.00 11.02 73 HIS A CA 1
ATOM 592 C C . HIS A 1 76 ? 24.081 -24.458 5.773 1.00 11.49 73 HIS A C 1
ATOM 593 O O . HIS A 1 76 ? 24.429 -25.130 6.736 1.00 12.08 73 HIS A O 1
ATOM 600 N N . LYS A 1 77 ? 23.915 -23.144 5.815 1.00 12.09 74 LYS A N 1
ATOM 601 C CA . LYS A 1 77 ? 24.272 -22.370 7.013 1.00 12.48 74 LYS A CA 1
ATOM 602 C C . LYS A 1 77 ? 23.080 -22.109 7.938 1.00 11.89 74 LYS A C 1
ATOM 603 O O . LYS A 1 77 ? 21.940 -21.897 7.499 1.00 12.78 74 LYS A O 1
ATOM 609 N N . PHE A 1 78 ? 23.392 -22.160 9.230 1.00 11.76 75 PHE A N 1
ATOM 610 C CA . PHE A 1 78 ? 22.477 -21.899 10.339 1.00 11.43 75 PHE A CA 1
ATOM 611 C C . PHE A 1 78 ? 23.108 -20.829 11.216 1.00 11.68 75 PHE A C 1
ATOM 612 O O . PHE A 1 78 ? 24.324 -20.619 11.163 1.00 12.01 75 PHE A O 1
ATOM 620 N N . LEU A 1 79 ? 22.297 -20.134 12.011 1.00 11.80 76 LEU A N 1
ATOM 621 C CA . LEU A 1 79 ? 22.826 -18.999 12.766 1.00 12.18 76 LEU A CA 1
ATOM 622 C C . LEU A 1 79 ? 23.171 -19.382 14.200 1.00 11.81 76 LEU A C 1
ATOM 623 O O . LEU A 1 79 ? 22.308 -19.846 14.954 1.00 12.06 76 LEU A O 1
ATOM 628 N N . THR A 1 80 ? 24.434 -19.195 14.568 1.00 11.51 77 THR A N 1
ATOM 629 C CA . THR A 1 80 ? 24.859 -19.371 15.957 1.00 11.92 77 THR A CA 1
ATOM 630 C C . THR A 1 80 ? 25.115 -17.993 16.583 1.00 12.20 77 THR A C 1
ATOM 631 O O . THR A 1 80 ? 25.111 -16.978 15.882 1.00 13.06 77 THR A O 1
ATOM 635 N N . ILE A 1 81 ? 25.375 -17.963 17.892 1.00 12.70 78 ILE A N 1
ATOM 636 C CA . ILE A 1 81 ? 25.656 -16.707 18.594 1.00 14.19 78 ILE A CA 1
ATOM 637 C C . ILE A 1 81 ? 26.978 -16.096 18.123 1.00 14.46 78 ILE A C 1
ATOM 638 O O . ILE A 1 81 ? 27.251 -14.919 18.386 1.00 15.86 78 ILE A O 1
ATOM 643 N N . ASN A 1 82 ? 27.792 -16.901 17.446 1.00 14.86 79 ASN A N 1
ATOM 644 C CA . ASN A 1 82 ? 29.051 -16.440 16.875 1.00 15.86 79 ASN A CA 1
ATOM 645 C C . ASN A 1 82 ? 29.029 -16.394 15.343 1.00 16.17 79 ASN A C 1
ATOM 646 O O . ASN A 1 82 ? 30.087 -16.420 14.708 1.00 19.11 79 ASN A O 1
ATOM 651 N N . GLY A 1 83 ? 27.832 -16.288 14.767 1.00 14.67 80 GLY A N 1
ATOM 652 C CA . GLY A 1 83 ? 27.706 -16.087 13.325 1.00 14.11 80 GLY A CA 1
ATOM 653 C C . GLY A 1 83 ? 27.133 -17.278 12.587 1.00 13.27 80 GLY A C 1
ATOM 654 O O . GLY A 1 83 ? 26.849 -18.343 13.157 1.00 12.55 80 GLY A O 1
ATOM 655 N N . TRP A 1 84 ? 26.950 -17.101 11.286 1.00 12.89 81 TRP A N 1
ATOM 656 C CA . TRP A 1 84 ? 26.437 -18.185 10.443 1.00 12.61 81 TRP A CA 1
ATOM 657 C C . TRP A 1 84 ? 27.504 -19.262 10.273 1.00 12.35 81 TRP A C 1
ATOM 658 O O . TRP A 1 84 ? 28.686 -18.954 10.071 1.00 13.50 81 TRP A O 1
ATOM 669 N N . LYS A 1 85 ? 27.085 -20.522 10.374 1.00 11.86 82 LYS A N 1
ATOM 670 C CA . LYS A 1 85 ? 27.995 -21.667 10.236 1.00 12.38 82 LYS A CA 1
ATOM 671 C C . LYS A 1 85 ? 27.354 -22.757 9.392 1.00 11.81 82 LYS A C 1
ATOM 672 O O . LYS A 1 85 ? 26.143 -23.012 9.493 1.00 12.21 82 LYS A O 1
ATOM 678 N N . ARG A 1 86 ? 28.170 -23.388 8.557 1.00 11.44 83 ARG A N 1
ATOM 679 C CA . ARG A 1 86 ? 27.745 -24.581 7.828 1.00 11.23 83 ARG A CA 1
ATOM 680 C C . ARG A 1 86 ? 27.316 -25.677 8.788 1.00 10.82 83 ARG A C 1
ATOM 681 O O . ARG A 1 86 ? 27.917 -25.851 9.862 1.00 11.05 83 ARG A O 1
ATOM 689 N N . LEU A 1 87 ? 26.304 -26.441 8.391 1.00 10.46 84 LEU A N 1
ATOM 690 C CA . LEU A 1 87 ? 25.886 -27.600 9.163 1.00 10.24 84 LEU A CA 1
ATOM 691 C C . LEU A 1 87 ? 27.082 -28.504 9.496 1.00 10.37 84 LEU A C 1
ATOM 692 O O . LEU A 1 87 ? 27.212 -28.985 10.637 1.00 11.09 84 LEU A O 1
ATOM 697 N N . ASP A 1 88 ? 27.966 -28.711 8.517 1.00 10.35 85 ASP A N 1
ATOM 698 C CA . ASP A 1 88 ? 29.094 -29.606 8.735 1.00 11.17 85 ASP A CA 1
ATOM 699 C C . ASP A 1 88 ? 30.244 -28.973 9.525 1.00 11.10 85 ASP A C 1
ATOM 700 O O . ASP A 1 88 ? 31.300 -29.595 9.681 1.00 11.56 85 ASP A O 1
ATOM 705 N N . GLU A 1 89 ? 29.998 -27.770 10.070 1.00 11.26 86 GLU A N 1
ATOM 706 C CA . GLU A 1 89 ? 30.906 -27.155 11.046 1.00 11.41 86 GLU A CA 1
ATOM 707 C C . GLU A 1 89 ? 30.279 -27.008 12.436 1.00 10.80 86 GLU A C 1
ATOM 708 O O . GLU A 1 89 ? 30.923 -26.514 13.353 1.00 11.63 86 GLU A O 1
ATOM 714 N N . LEU A 1 90 ? 29.041 -27.466 12.599 1.00 10.49 87 LEU A N 1
ATOM 715 C CA . LEU A 1 90 ? 28.364 -27.376 13.889 1.00 10.47 87 LEU A CA 1
ATOM 716 C C . LEU A 1 90 ? 28.762 -28.528 14.791 1.00 11.44 87 LEU A C 1
ATOM 717 O O . LEU A 1 90 ? 29.078 -29.629 14.325 1.00 12.93 87 LEU A O 1
ATOM 722 N N . THR A 1 91 ? 28.726 -28.276 16.091 1.00 12.52 88 THR A N 1
ATOM 723 C CA . THR A 1 91 ? 29.169 -29.264 17.074 1.00 12.90 88 THR A CA 1
ATOM 724 C C . THR A 1 91 ? 28.017 -29.651 18.002 1.00 13.10 88 THR A C 1
ATOM 725 O O . THR A 1 91 ? 27.013 -28.933 18.117 1.00 11.96 88 THR A O 1
ATOM 729 N N . PRO A 1 92 ? 28.157 -30.800 18.691 1.00 13.02 89 PRO A N 1
ATOM 730 C CA . PRO A 1 92 ? 27.130 -31.172 19.663 1.00 13.33 89 PRO A CA 1
ATOM 731 C C . PRO A 1 92 ? 26.983 -30.063 20.706 1.00 12.99 89 PRO A C 1
ATOM 732 O O . PRO A 1 92 ? 27.987 -29.469 21.106 1.00 12.97 89 PRO A O 1
ATOM 736 N N . LYS A 1 93 ? 25.745 -29.785 21.116 1.00 13.16 90 LYS A N 1
ATOM 737 C CA . LYS A 1 93 ? 25.419 -28.764 22.134 1.00 13.71 90 LYS A CA 1
ATOM 738 C C . LYS A 1 93 ? 25.541 -27.329 21.651 1.00 12.88 90 LYS A C 1
ATOM 739 O O . LYS A 1 93 ? 25.207 -26.412 22.387 1.00 14.09 90 LYS A O 1
ATOM 745 N N . GLU A 1 94 ? 25.991 -27.126 20.418 1.00 11.88 91 GLU A N 1
ATOM 746 C CA . GLU A 1 94 ? 26.013 -25.772 19.873 1.00 12.05 91 GLU A CA 1
ATOM 747 C C . GLU A 1 94 ? 24.574 -25.268 19.711 1.00 11.82 91 GLU A C 1
ATOM 748 O O . GLU A 1 94 ? 23.666 -26.048 19.427 1.00 12.37 91 GLU A O 1
ATOM 754 N N . HIS A 1 95 ? 24.359 -23.965 19.895 1.00 11.38 92 HIS A N 1
ATOM 755 C CA . HIS A 1 95 ? 23.010 -23.409 19.822 1.00 11.50 92 HIS A CA 1
ATOM 756 C C . HIS A 1 95 ? 22.748 -22.701 18.495 1.00 11.83 92 HIS A C 1
ATOM 757 O O . HIS A 1 95 ? 23.653 -22.086 17.920 1.00 12.38 92 HIS A O 1
ATOM 764 N N . LEU A 1 96 ? 21.498 -22.785 18.036 1.00 11.67 93 LEU A N 1
ATOM 765 C CA . LEU A 1 96 ? 21.053 -22.158 16.788 1.00 12.45 93 LEU A CA 1
ATOM 766 C C . LEU A 1 96 ? 19.862 -21.255 17.045 1.00 12.54 93 LEU A C 1
ATOM 767 O O . LEU A 1 96 ? 19.058 -21.511 17.953 1.00 12.78 93 LEU A O 1
ATOM 772 N N . ALA A 1 97 ? 19.738 -20.215 16.217 1.00 12.49 94 ALA A N 1
ATOM 773 C CA . ALA A 1 97 ? 18.601 -19.307 16.298 1.00 12.81 94 ALA A CA 1
ATOM 774 C C . ALA A 1 97 ? 17.365 -19.920 15.675 1.00 13.13 94 ALA A C 1
ATOM 775 O O . ALA A 1 97 ? 17.391 -20.380 14.520 1.00 13.79 94 ALA A O 1
ATOM 777 N N . LEU A 1 98 ? 16.284 -19.910 16.445 1.00 13.88 95 LEU A N 1
ATOM 778 C CA . LEU A 1 98 ? 14.999 -20.444 16.004 1.00 15.63 95 LEU A CA 1
ATOM 779 C C . LEU A 1 98 ? 13.916 -19.455 16.388 1.00 15.69 95 LEU A C 1
ATOM 780 O O . LEU A 1 98 ? 14.038 -18.799 17.414 1.00 15.46 95 LEU A O 1
ATOM 785 N N . PRO A 1 99 ? 12.838 -19.354 15.585 1.00 16.15 96 PRO A N 1
ATOM 786 C CA . PRO A 1 99 ? 11.714 -18.514 16.005 1.00 17.97 96 PRO A CA 1
ATOM 787 C C . PRO A 1 99 ? 11.009 -19.065 17.230 1.00 20.28 96 PRO A C 1
ATOM 788 O O . PRO A 1 99 ? 10.882 -20.287 17.394 1.00 19.99 96 PRO A O 1
ATOM 792 N N . ARG A 1 100 ? 10.547 -18.155 18.087 1.00 23.84 97 ARG A N 1
ATOM 793 C CA . ARG A 1 100 ? 9.691 -18.522 19.200 1.00 28.45 97 ARG A CA 1
ATOM 794 C C . ARG A 1 100 ? 8.336 -18.956 18.644 1.00 31.93 97 ARG A C 1
ATOM 795 O O . ARG A 1 100 ? 8.005 -18.644 17.492 1.00 32.20 97 ARG A O 1
ATOM 803 N N . ASN A 1 101 ? 7.573 -19.687 19.454 1.00 36.24 98 ASN A N 1
ATOM 804 C CA . ASN A 1 101 ? 6.260 -20.201 19.046 1.00 39.72 98 ASN A CA 1
ATOM 805 C C . ASN A 1 101 ? 5.285 -19.085 18.669 1.00 40.85 98 ASN A C 1
ATOM 806 O O . ASN A 1 101 ? 4.505 -19.218 17.723 1.00 41.43 98 ASN A O 1
ATOM 811 N N . SER A 1 102 ? 5.347 -17.985 19.411 1.00 41.28 99 SER A N 1
ATOM 812 C CA . SER A 1 102 ? 4.561 -16.803 19.096 1.00 41.31 99 SER A CA 1
ATOM 813 C C . SER A 1 102 ? 5.440 -15.560 19.163 1.00 40.41 99 SER A C 1
ATOM 814 O O . SER A 1 102 ? 6.508 -15.577 19.781 1.00 40.41 99 SER A O 1
ATOM 817 N N . GLY A 1 103 ? 4.987 -14.489 18.519 1.00 39.33 100 GLY A N 1
ATOM 818 C CA . GLY A 1 103 ? 5.735 -13.239 18.484 1.00 37.84 100 GLY A CA 1
ATOM 819 C C . GLY A 1 103 ? 6.788 -13.264 17.394 1.00 36.59 100 GLY A C 1
ATOM 820 O O . GLY A 1 103 ? 6.790 -14.150 16.531 1.00 36.90 100 GLY A O 1
ATOM 821 N N . SER A 1 104 ? 7.688 -12.288 17.438 1.00 35.12 101 SER A N 1
ATOM 822 C CA . SER A 1 104 ? 8.685 -12.115 16.384 1.00 33.78 101 SER A CA 1
ATOM 823 C C . SER A 1 104 ? 10.112 -12.294 16.885 1.00 32.09 101 SER A C 1
ATOM 824 O O . SER A 1 104 ? 11.064 -12.010 16.153 1.00 31.73 101 SER A O 1
ATOM 827 N N . ASP A 1 105 ? 10.258 -12.764 18.124 1.00 29.95 102 ASP A N 1
ATOM 828 C CA . ASP A 1 105 ? 11.580 -12.979 18.707 1.00 28.05 102 ASP A CA 1
ATOM 829 C C . ASP A 1 105 ? 12.147 -14.345 18.369 1.00 25.91 102 ASP A C 1
ATOM 830 O O . ASP A 1 105 ? 11.432 -15.273 17.966 1.00 25.07 102 ASP A O 1
ATOM 835 N N . ILE A 1 106 ? 13.451 -14.453 18.565 1.00 23.64 103 ILE A N 1
ATOM 836 C CA . ILE A 1 106 ? 14.138 -15.727 18.409 1.00 21.90 103 ILE A CA 1
ATOM 837 C C . ILE A 1 106 ? 14.599 -16.271 19.763 1.00 20.50 103 ILE A C 1
ATOM 838 O O . ILE A 1 106 ? 14.682 -15.543 20.764 1.00 21.43 103 ILE A O 1
ATOM 843 N N . TYR A 1 107 ? 14.871 -17.570 19.789 1.00 18.06 104 TYR A N 1
ATOM 844 C CA . TYR A 1 107 ? 15.471 -18.217 20.940 1.00 17.75 104 TYR A CA 1
ATOM 845 C C . TYR A 1 107 ? 16.623 -19.079 20.442 1.00 16.41 104 TYR A C 1
ATOM 846 O O . TYR A 1 107 ? 16.645 -19.509 19.285 1.00 16.45 104 TYR A O 1
ATOM 863 N N . TRP A 1 108 ? 17.584 -19.327 21.320 1.00 15.55 105 TRP A N 1
ATOM 864 C CA . TRP A 1 108 ? 18.777 -20.090 20.963 1.00 15.60 105 TRP A CA 1
ATOM 865 C C . TRP A 1 108 ? 18.671 -21.516 21.468 1.00 15.82 105 TRP A C 1
ATOM 866 O O . TRP A 1 108 ? 18.926 -21.775 22.646 1.00 18.02 105 TRP A O 1
ATOM 877 N N . ASP A 1 109 ? 18.302 -22.436 20.584 1.00 14.27 106 ASP A N 1
ATOM 878 C CA . ASP A 1 109 ? 18.071 -23.820 20.986 1.00 14.26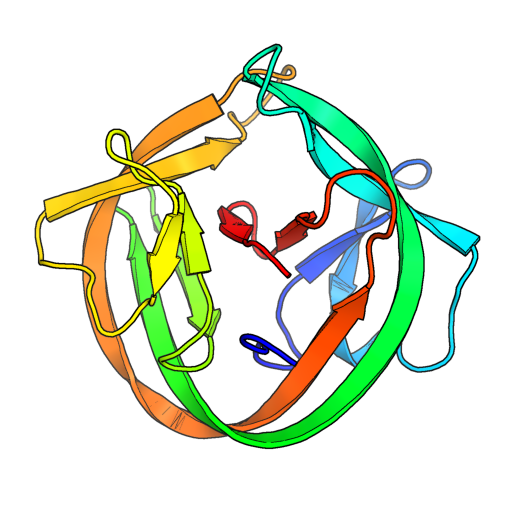 106 ASP A CA 1
ATOM 879 C C . ASP A 1 109 ? 19.342 -24.643 20.809 1.00 13.86 106 ASP A C 1
ATOM 880 O O . ASP A 1 109 ? 20.136 -24.403 19.903 1.00 15.81 106 ASP A O 1
ATOM 885 N N . GLU A 1 110 ? 19.505 -25.640 21.656 1.00 13.18 107 GLU A N 1
ATOM 886 C CA . GLU A 1 110 ? 20.661 -26.519 21.620 1.00 12.33 107 GLU A CA 1
ATOM 887 C C . GLU A 1 110 ? 20.495 -27.629 20.580 1.00 11.86 107 GLU A C 1
ATOM 888 O O . GLU A 1 110 ? 19.436 -28.270 20.511 1.00 12.45 107 GLU A O 1
ATOM 894 N N . ILE A 1 111 ? 21.545 -27.879 19.799 1.00 11.46 108 ILE A N 1
ATOM 895 C CA . ILE A 1 111 ? 21.587 -29.050 18.916 1.00 11.98 108 ILE A CA 1
ATOM 896 C C . ILE A 1 111 ? 21.827 -30.303 19.746 1.00 11.94 108 ILE A C 1
ATOM 897 O O . ILE A 1 111 ? 22.797 -30.358 20.528 1.00 13.70 108 ILE A O 1
ATOM 902 N N . VAL A 1 112 ? 20.948 -31.297 19.591 1.00 11.71 109 VAL A N 1
ATOM 903 C CA . VAL A 1 112 ? 21.124 -32.589 20.285 1.00 12.19 109 VAL A CA 1
ATOM 904 C C . VAL A 1 112 ? 21.635 -33.712 19.386 1.00 12.08 109 VAL A C 1
ATOM 905 O O . VAL A 1 112 ? 22.195 -34.690 19.880 1.00 13.49 109 VAL A O 1
ATOM 909 N N . SER A 1 113 ? 21.469 -33.566 18.074 1.00 11.37 110 SER A N 1
ATOM 910 C CA . SER A 1 113 ? 21.972 -34.578 17.155 1.00 11.70 110 SER A CA 1
ATOM 911 C C . SER A 1 113 ? 22.140 -34.051 15.754 1.00 10.72 110 SER A C 1
ATOM 912 O O . SER A 1 113 ? 21.363 -33.207 15.297 1.00 11.60 110 SER A O 1
ATOM 916 N N . ILE A 1 114 ? 23.180 -34.546 15.092 1.00 10.67 111 ILE A N 1
ATOM 917 C CA . ILE A 1 114 ? 23.355 -34.368 13.648 1.00 11.13 111 ILE A CA 1
ATOM 918 C C . ILE A 1 114 ? 23.713 -35.734 13.088 1.00 11.50 111 ILE A C 1
ATOM 919 O O . ILE A 1 114 ? 24.654 -36.377 13.574 1.00 12.09 111 ILE A O 1
ATOM 924 N N . THR A 1 115 ? 22.975 -36.176 12.066 1.00 12.08 112 THR A N 1
ATOM 925 C CA . THR A 1 115 ? 23.100 -37.541 11.566 1.00 14.10 112 THR A CA 1
ATOM 926 C C . THR A 1 115 ? 23.011 -37.546 10.054 1.00 13.37 112 THR A C 1
ATOM 927 O O . THR A 1 115 ? 22.043 -37.036 9.493 1.00 13.52 112 THR A O 1
ATOM 931 N N . TYR A 1 116 ? 23.993 -38.137 9.382 1.00 12.94 113 TYR A N 1
ATOM 932 C CA . TYR A 1 116 ? 23.873 -38.344 7.946 1.00 13.12 113 TYR A CA 1
ATOM 933 C C . TYR A 1 116 ? 22.617 -39.164 7.657 1.00 13.88 113 TYR A C 1
ATOM 934 O O . TYR A 1 116 ? 22.387 -40.197 8.287 1.00 14.98 113 TYR A O 1
ATOM 943 N N . SER A 1 117 ? 21.807 -38.716 6.698 1.00 13.86 114 SER A N 1
ATOM 944 C CA . SER A 1 117 ? 20.551 -39.425 6.414 1.00 15.16 114 SER A CA 1
ATOM 945 C C . SER A 1 117 ? 20.297 -39.682 4.926 1.00 16.24 114 SER A C 1
ATOM 946 O O . SER A 1 117 ? 19.150 -39.763 4.485 1.00 19.02 114 SER A O 1
ATOM 949 N N . GLY A 1 118 ? 21.365 -39.790 4.152 1.00 14.99 115 GLY A N 1
ATOM 950 C CA . GLY A 1 118 ? 21.257 -40.285 2.783 1.00 14.71 115 GLY A CA 1
ATOM 951 C C . GLY A 1 118 ? 21.196 -39.177 1.764 1.00 14.55 115 GLY A C 1
ATOM 952 O O . GLY A 1 118 ? 21.356 -38.009 2.089 1.00 15.98 115 GLY A O 1
ATOM 953 N N . GLU A 1 119 ? 20.957 -39.559 0.522 1.00 14.72 116 GLU A N 1
ATOM 954 C CA . GLU A 1 119 ? 20.879 -38.611 -0.589 1.00 14.35 116 GLU A CA 1
ATOM 955 C C . GLU A 1 119 ? 19.452 -38.513 -1.098 1.00 14.47 116 GLU A C 1
ATOM 956 O O . GLU A 1 119 ? 18.748 -39.523 -1.216 1.00 15.98 116 GLU A O 1
ATOM 962 N N . GLU A 1 120 ? 19.029 -37.291 -1.403 1.00 13.98 117 GLU A N 1
ATOM 963 C CA . GLU A 1 120 ? 17.718 -37.040 -2.003 1.00 14.41 117 GLU A CA 1
ATOM 964 C C . GLU A 1 120 ? 17.825 -35.814 -2.870 1.00 13.22 117 GLU A C 1
ATOM 965 O O . GLU A 1 120 ? 18.802 -35.071 -2.774 1.00 12.25 117 GLU A O 1
ATOM 971 N N . GLU A 1 121 ? 16.820 -35.576 -3.700 1.00 12.84 118 GLU A N 1
ATOM 972 C CA . GLU A 1 121 ? 16.720 -34.284 -4.368 1.00 12.64 118 GLU A CA 1
ATOM 973 C C . GLU A 1 121 ? 16.568 -33.171 -3.322 1.00 12.58 118 GLU A C 1
ATOM 974 O O . GLU A 1 121 ? 15.868 -33.337 -2.314 1.00 13.41 118 GLU A O 1
ATOM 980 N N . VAL A 1 122 ? 17.258 -32.054 -3.540 1.00 11.87 119 VAL A N 1
ATOM 981 C CA . VAL A 1 122 ? 17.243 -30.954 -2.580 1.00 11.93 119 VAL A CA 1
ATOM 982 C C . VAL A 1 122 ? 16.895 -29.641 -3.276 1.00 11.52 119 VAL A C 1
ATOM 983 O O . VAL A 1 122 ? 17.053 -29.507 -4.496 1.00 11.88 119 VAL A O 1
ATOM 987 N N . PHE A 1 123 ? 16.404 -28.688 -2.484 1.00 11.82 120 PHE A N 1
ATOM 988 C CA . PHE A 1 123 ? 15.735 -27.491 -2.988 1.00 12.09 120 PHE A CA 1
ATOM 989 C C . PHE A 1 123 ? 16.142 -26.280 -2.189 1.00 12.76 120 PHE A C 1
ATOM 990 O O . PHE A 1 123 ? 16.517 -26.374 -1.017 1.00 12.88 120 PHE A O 1
ATOM 998 N N . ASP A 1 124 ? 16.016 -25.123 -2.817 1.00 14.07 121 ASP A N 1
ATOM 999 C CA . ASP A 1 124 ? 16.348 -23.877 -2.145 1.00 15.41 121 ASP A CA 1
ATOM 1000 C C . ASP A 1 124 ? 15.435 -22.764 -2.631 1.00 15.14 121 ASP A C 1
ATOM 1001 O O . ASP A 1 124 ? 14.766 -22.889 -3.670 1.00 14.87 121 ASP A O 1
ATOM 1006 N N . LEU A 1 125 ? 15.413 -21.693 -1.835 1.00 16.17 122 LEU A N 1
ATOM 1007 C CA . LEU A 1 125 ? 14.699 -20.457 -2.145 1.00 17.06 122 LEU A CA 1
ATOM 1008 C C . LEU A 1 125 ? 15.684 -19.324 -2.173 1.00 17.88 122 LEU A C 1
ATOM 1009 O O . LEU A 1 125 ? 16.590 -19.276 -1.349 1.00 19.64 122 LEU A O 1
ATOM 1014 N N . THR A 1 126 ? 15.483 -18.393 -3.093 1.00 17.54 123 THR A N 1
ATOM 1015 C CA . THR A 1 126 ? 16.245 -17.141 -3.083 1.00 18.81 123 THR A CA 1
ATOM 1016 C C . THR A 1 126 ? 15.392 -16.056 -2.455 1.00 18.25 123 THR A C 1
ATOM 1017 O O . THR A 1 126 ? 14.248 -15.823 -2.882 1.00 17.29 123 THR A O 1
ATOM 1023 N N . VAL A 1 127 ? 15.954 -15.421 -1.431 1.00 17.96 124 VAL A N 1
ATOM 1024 C CA . VAL A 1 127 ? 15.307 -14.336 -0.697 1.00 18.47 124 VAL A CA 1
ATOM 1025 C C . VAL A 1 127 ? 16.225 -13.107 -0.843 1.00 19.54 124 VAL A C 1
ATOM 1026 O O . VAL A 1 127 ? 17.150 -12.916 -0.048 1.00 20.00 124 VAL A O 1
ATOM 1030 N N . PRO A 1 128 ? 15.976 -12.277 -1.869 1.00 21.13 125 PRO A N 1
ATOM 1031 C CA . PRO A 1 128 ? 16.975 -11.245 -2.191 1.00 22.92 125 PRO A CA 1
ATOM 1032 C C . PRO A 1 128 ? 17.159 -10.159 -1.145 1.00 23.90 125 PRO A C 1
ATOM 1033 O O . PRO A 1 128 ? 18.196 -9.496 -1.148 1.00 24.80 125 PRO A O 1
ATOM 1037 N N . GLY A 1 129 ? 16.198 -9.970 -0.248 1.00 23.80 126 GLY A N 1
ATOM 1038 C CA . GLY A 1 129 ? 16.371 -8.934 0.775 1.00 24.47 126 GLY A CA 1
ATOM 1039 C C . GLY A 1 129 ? 17.275 -9.397 1.906 1.00 24.25 126 GLY A C 1
ATOM 1040 O O . GLY A 1 129 ? 18.424 -8.966 2.039 1.00 25.10 126 GLY A O 1
ATOM 1041 N N . LEU A 1 130 ? 16.738 -10.305 2.707 1.00 23.12 127 LEU A N 1
ATOM 1042 C CA . LEU A 1 130 ? 17.358 -10.748 3.948 1.00 21.59 127 LEU A CA 1
ATOM 1043 C C . LEU A 1 130 ? 18.261 -11.983 3.813 1.00 20.80 127 LEU A C 1
ATOM 1044 O O . LEU A 1 130 ? 19.012 -12.305 4.736 1.00 20.88 127 LEU A O 1
ATOM 1049 N N . HIS A 1 131 ? 18.181 -12.666 2.668 1.00 20.14 128 HIS A N 1
ATOM 1050 C CA . HIS A 1 131 ? 19.042 -13.818 2.331 1.00 19.84 128 HIS A CA 1
ATOM 1051 C C . HIS A 1 131 ? 18.924 -15.005 3.295 1.00 18.66 128 HIS A C 1
ATOM 1052 O O . HIS A 1 131 ? 19.850 -15.801 3.430 1.00 18.18 128 HIS A O 1
ATOM 1059 N N . ASN A 1 132 ? 17.767 -15.138 3.934 1.00 17.30 129 ASN A N 1
ATOM 1060 C CA . ASN A 1 132 ? 17.505 -16.259 4.833 1.00 16.09 129 ASN A CA 1
ATOM 1061 C C . ASN A 1 132 ? 16.015 -16.486 4.901 1.00 15.53 129 ASN A C 1
ATOM 1062 O O . ASN A 1 132 ? 15.227 -15.660 4.439 1.00 16.17 129 ASN A O 1
ATOM 1067 N N . PHE A 1 133 ? 15.620 -17.623 5.440 1.00 14.51 130 PHE A N 1
ATOM 1068 C CA . PHE A 1 133 ? 14.207 -17.872 5.644 1.00 14.16 130 PHE A CA 1
ATOM 1069 C C . PHE A 1 133 ? 14.030 -18.927 6.709 1.00 13.98 130 PHE A C 1
ATOM 1070 O O . PHE A 1 133 ? 15.001 -19.600 7.098 1.00 13.86 130 PHE A O 1
ATOM 1078 N N . VAL A 1 134 ? 12.795 -19.058 7.180 1.00 13.77 131 VAL A N 1
ATOM 1079 C CA . VAL A 1 134 ? 12.442 -20.079 8.156 1.00 13.94 131 VAL A CA 1
ATOM 1080 C C . VAL A 1 134 ? 11.946 -21.338 7.453 1.00 13.26 131 VAL A C 1
ATOM 1081 O O . VAL A 1 134 ? 11.023 -21.280 6.641 1.00 13.61 131 VAL A O 1
ATOM 1085 N N . ALA A 1 135 ? 12.564 -22.475 7.765 1.00 12.83 132 ALA A N 1
ATOM 1086 C CA . ALA A 1 135 ? 12.152 -23.770 7.238 1.00 13.37 132 ALA A CA 1
ATOM 1087 C C . ALA A 1 135 ? 12.093 -24.761 8.385 1.00 12.75 132 ALA A C 1
ATOM 1088 O O . ALA A 1 135 ? 13.024 -24.829 9.200 1.00 12.87 132 ALA A O 1
ATOM 1090 N N . ASN A 1 136 ? 11.000 -25.518 8.467 1.00 13.11 133 ASN A N 1
ATOM 1091 C CA . ASN A 1 136 ? 10.789 -26.410 9.604 1.00 12.97 133 ASN A CA 1
ATOM 1092 C C . ASN A 1 136 ? 10.997 -25.685 10.928 1.00 13.26 133 ASN A C 1
ATOM 1093 O O . ASN A 1 136 ? 11.509 -26.247 11.903 1.00 13.42 133 ASN A O 1
ATOM 1098 N N . ASN A 1 137 ? 10.606 -24.415 10.952 1.00 13.13 134 ASN A N 1
ATOM 1099 C CA . ASN A 1 137 ? 10.685 -23.601 12.169 1.00 13.83 134 ASN A CA 1
ATOM 1100 C C . ASN A 1 137 ? 12.122 -23.426 12.676 1.00 13.18 134 ASN A C 1
ATOM 1101 O O . ASN A 1 137 ? 12.342 -23.255 13.873 1.00 13.43 134 ASN A O 1
ATOM 1109 N N . ILE A 1 138 ? 13.073 -23.436 11.745 1.00 12.65 135 ILE A N 1
ATOM 1110 C CA . ILE A 1 138 ? 14.492 -23.146 12.015 1.00 12.75 135 ILE A CA 1
ATOM 1111 C C . ILE A 1 138 ? 14.963 -22.108 10.989 1.00 13.42 135 ILE A C 1
ATOM 1112 O O . ILE A 1 138 ? 14.581 -22.166 9.824 1.00 13.59 135 ILE A O 1
ATOM 1117 N N . ILE A 1 139 ? 15.781 -21.152 11.427 1.00 13.75 136 ILE A N 1
ATOM 1118 C CA . ILE A 1 139 ? 16.312 -20.126 10.513 1.00 14.20 136 ILE A CA 1
ATOM 1119 C C . ILE A 1 139 ? 17.485 -20.675 9.711 1.00 13.24 136 ILE A C 1
ATOM 1120 O O . ILE A 1 139 ? 18.424 -21.222 10.286 1.00 13.07 136 ILE A O 1
ATOM 1125 N N . VAL A 1 140 ? 17.411 -20.577 8.386 1.00 13.16 137 VAL A N 1
ATOM 1126 C CA . VAL A 1 140 ? 18.480 -21.050 7.493 1.00 14.06 137 VAL A CA 1
ATOM 1127 C C . VAL A 1 140 ? 18.921 -19.936 6.544 1.00 14.65 137 VAL A C 1
ATOM 1128 O O . VAL A 1 140 ? 18.102 -19.101 6.179 1.00 15.06 137 VAL A O 1
ATOM 1132 N N . HIS A 1 141 ? 20.195 -19.902 6.136 1.00 16.09 138 HIS A N 1
ATOM 1133 C CA A HIS A 1 141 ? 20.643 -18.786 5.301 0.46 18.17 138 HIS A CA 1
ATOM 1134 C CA B HIS A 1 141 ? 20.719 -18.849 5.236 0.54 17.80 138 HIS A CA 1
ATOM 1135 C C A HIS A 1 141 ? 20.474 -19.159 3.804 0.46 19.75 138 HIS A C 1
ATOM 1136 C C B HIS A 1 141 ? 20.961 -19.298 3.803 0.54 19.10 138 HIS A C 1
ATOM 1137 O O A HIS A 1 141 ? 19.972 -20.254 3.526 0.46 19.78 138 HIS A O 1
ATOM 1138 O O B HIS A 1 141 ? 21.456 -20.403 3.553 0.54 18.26 138 HIS A O 1
ATOM 1145 N N A ASN A 1 142 ? 20.768 -18.234 2.876 0.96 21.48 139 ASN A N 1
ATOM 1146 N N B ASN A 1 142 ? 20.652 -18.385 2.873 0.04 21.05 139 ASN A N 1
ATOM 1147 C CA . ASN A 1 142 ? 20.982 -18.534 1.452 1.00 23.07 139 ASN A CA 1
ATOM 1148 C C . ASN A 1 142 ? 22.476 -18.730 1.197 1.00 24.36 139 ASN A C 1
ATOM 1149 O O . ASN A 1 142 ? 23.372 -18.390 2.001 1.00 25.46 139 ASN A O 1
#